Protein AF-A0A0G1PEH0-F1 (afdb_monomer)

Radius of gyration: 19.06 Å; Cα contacts (8 Å, |Δi|>4): 42; chains: 1; bounding box: 47×23×48 Å

pLDDT: mean 92.52, std 7.34, range [60.38, 98.38]

Structure (mmCIF, N/CA/C/O backbone):
data_AF-A0A0G1PEH0-F1
#
_entry.id   AF-A0A0G1PEH0-F1
#
loop_
_atom_site.group_PDB
_atom_site.id
_atom_site.type_symbol
_atom_site.label_atom_id
_atom_site.label_alt_id
_atom_site.label_comp_id
_atom_site.label_asym_id
_atom_site.label_entity_id
_atom_site.label_seq_id
_atom_site.pdbx_PDB_ins_code
_atom_site.Cartn_x
_atom_site.Cartn_y
_atom_site.Cartn_z
_atom_site.occupancy
_atom_site.B_iso_or_equiv
_atom_site.auth_seq_id
_atom_site.auth_comp_id
_atom_site.auth_asym_id
_atom_site.auth_atom_id
_atom_site.pdbx_PDB_model_num
ATOM 1 N N . MET A 1 1 ? 24.990 12.296 -14.492 1.00 60.38 1 MET A N 1
ATOM 2 C CA . MET A 1 1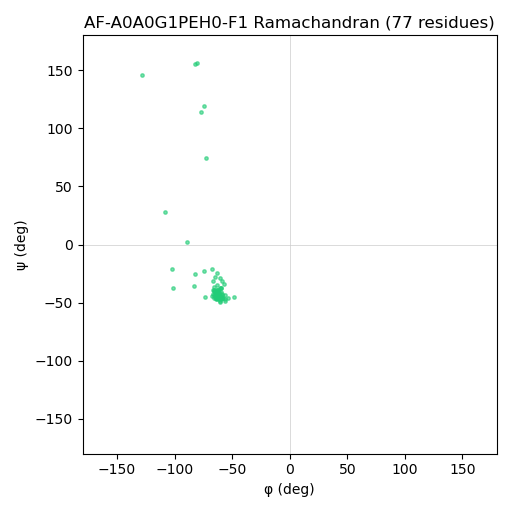 ? 24.775 13.162 -15.670 1.00 60.38 1 MET A CA 1
ATOM 3 C C . MET A 1 1 ? 23.748 12.469 -16.550 1.00 60.38 1 MET A C 1
ATOM 5 O O . MET A 1 1 ? 24.018 11.353 -16.971 1.00 60.38 1 MET A O 1
ATOM 9 N N . ILE A 1 2 ? 22.553 13.038 -16.727 1.00 72.69 2 ILE A N 1
ATOM 10 C CA . ILE A 1 2 ? 21.560 12.482 -17.663 1.00 72.69 2 ILE A CA 1
ATOM 11 C C . ILE A 1 2 ? 22.058 12.832 -19.067 1.00 72.69 2 ILE A C 1
ATOM 13 O O . ILE A 1 2 ? 22.262 14.008 -19.357 1.00 72.69 2 ILE A O 1
ATOM 17 N N . THR A 1 3 ? 22.337 11.830 -19.898 1.00 81.19 3 THR A N 1
ATOM 18 C CA . THR A 1 3 ? 22.785 12.049 -21.278 1.00 81.19 3 THR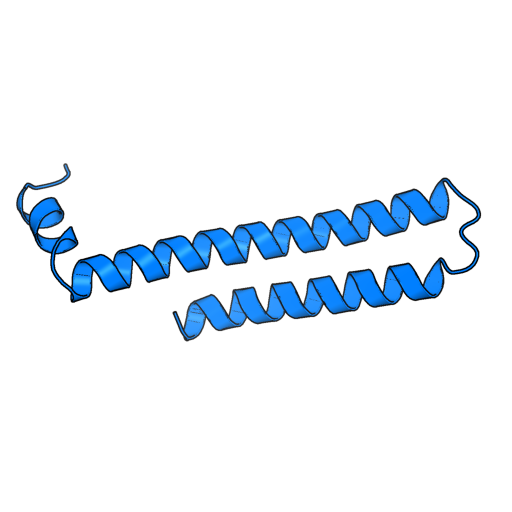 A CA 1
ATOM 19 C C . THR A 1 3 ? 21.589 12.304 -22.194 1.00 81.19 3 THR A C 1
ATOM 21 O O . THR A 1 3 ? 20.466 11.889 -21.902 1.00 81.19 3 THR A O 1
ATOM 24 N N . PHE A 1 4 ? 21.821 12.995 -23.310 1.00 76.19 4 PHE A N 1
ATOM 25 C CA . PHE A 1 4 ? 20.800 13.255 -24.331 1.00 76.19 4 PHE A CA 1
ATOM 26 C C . PHE A 1 4 ? 20.179 11.949 -24.867 1.00 76.19 4 PHE A C 1
ATOM 28 O O . PHE A 1 4 ? 18.969 11.867 -25.070 1.00 76.19 4 PHE A O 1
ATOM 35 N N . ASP A 1 5 ? 20.982 10.888 -24.954 1.00 78.56 5 ASP A N 1
ATOM 36 C CA . ASP A 1 5 ? 20.541 9.548 -25.356 1.00 78.56 5 ASP A CA 1
ATOM 37 C C . ASP A 1 5 ? 19.526 8.934 -24.379 1.00 78.56 5 ASP A C 1
ATOM 39 O O . ASP A 1 5 ? 18.586 8.257 -24.796 1.00 78.56 5 ASP A O 1
ATOM 43 N N . SER A 1 6 ? 19.655 9.203 -23.074 1.00 74.00 6 SER A N 1
ATOM 44 C CA . SER A 1 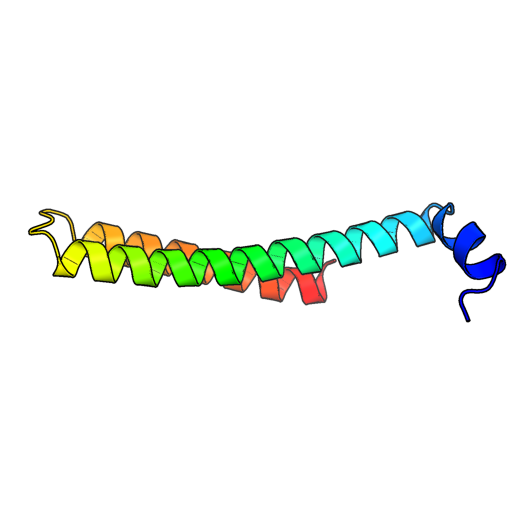6 ? 18.686 8.754 -22.062 1.00 74.00 6 SER A CA 1
ATOM 45 C C . SER A 1 6 ? 17.322 9.424 -22.225 1.00 74.00 6 SER A C 1
ATOM 47 O O . SER A 1 6 ? 16.299 8.812 -21.927 1.00 74.00 6 SER A O 1
ATOM 49 N N . ILE A 1 7 ? 17.295 10.665 -22.721 1.00 75.50 7 ILE A N 1
ATOM 50 C CA . ILE A 1 7 ? 16.053 11.395 -23.000 1.00 75.50 7 ILE A CA 1
ATOM 51 C C . ILE A 1 7 ? 15.381 10.818 -24.248 1.00 75.50 7 ILE A C 1
ATOM 53 O O . ILE A 1 7 ? 14.187 10.535 -24.211 1.00 75.50 7 ILE A O 1
ATOM 57 N N . ILE A 1 8 ? 16.135 10.568 -25.323 1.00 80.56 8 ILE A N 1
ATOM 58 C CA . ILE A 1 8 ? 15.599 9.959 -26.553 1.00 80.56 8 ILE A CA 1
ATOM 59 C C . ILE A 1 8 ? 15.040 8.560 -26.278 1.00 80.56 8 ILE A C 1
ATOM 61 O O 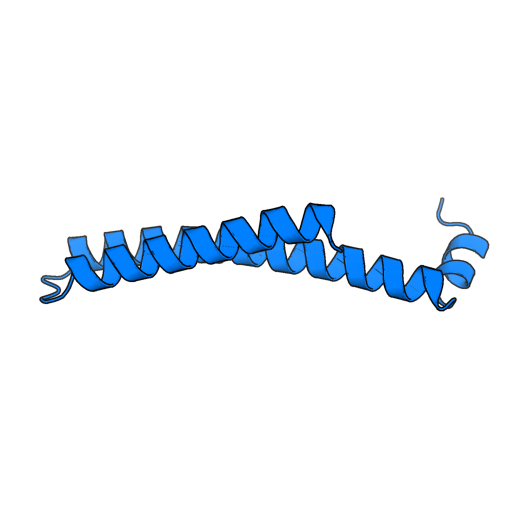. ILE A 1 8 ? 13.948 8.230 -26.740 1.00 80.56 8 ILE A O 1
ATOM 65 N N . ASN A 1 9 ? 15.742 7.756 -25.475 1.00 80.62 9 ASN A N 1
ATOM 66 C CA . ASN A 1 9 ? 15.287 6.416 -25.112 1.00 80.62 9 ASN A CA 1
ATOM 67 C C . ASN A 1 9 ? 13.928 6.419 -24.399 1.00 80.62 9 ASN A C 1
ATOM 69 O O . ASN A 1 9 ? 13.152 5.486 -24.600 1.00 80.62 9 ASN A O 1
ATOM 73 N N . LEU A 1 10 ? 13.593 7.468 -23.639 1.00 81.12 10 LEU A N 1
ATOM 74 C CA . LEU A 1 10 ? 12.299 7.603 -22.962 1.00 81.12 10 LEU A CA 1
ATOM 75 C C . LEU A 1 10 ? 11.116 7.733 -23.941 1.00 81.12 10 LEU A C 1
ATOM 77 O O . LEU A 1 10 ? 10.007 7.322 -23.612 1.00 81.12 10 LEU A O 1
ATOM 81 N N . PHE A 1 11 ? 11.350 8.273 -25.142 1.00 89.12 11 PHE A N 1
ATOM 82 C CA . PHE A 1 11 ? 10.336 8.445 -26.192 1.00 89.12 11 PHE A CA 1
ATOM 83 C C . PHE A 1 11 ? 10.209 7.235 -27.128 1.00 89.12 11 PHE A C 1
ATOM 85 O O . PHE A 1 11 ? 9.414 7.253 -28.067 1.00 89.12 11 PHE A O 1
ATOM 92 N N . THR A 1 12 ? 10.965 6.166 -26.880 1.00 93.00 12 THR A N 1
ATOM 93 C CA . THR A 1 12 ? 10.735 4.874 -27.533 1.00 93.00 12 THR A CA 1
ATOM 94 C C . THR A 1 12 ? 9.595 4.132 -26.840 1.00 93.00 12 THR A C 1
ATOM 96 O O . THR A 1 12 ? 9.348 4.336 -25.652 1.00 93.00 12 THR A O 1
ATOM 99 N N . VAL A 1 13 ? 8.928 3.217 -27.552 1.00 91.38 13 VAL A N 1
ATOM 100 C CA . VAL A 1 13 ? 7.860 2.384 -26.966 1.00 91.38 13 VAL A CA 1
ATOM 101 C C . VAL A 1 13 ? 8.362 1.660 -25.713 1.00 91.38 13 VAL A C 1
ATOM 103 O O . VAL A 1 13 ? 7.708 1.716 -24.680 1.00 91.38 13 VAL A O 1
ATOM 106 N N . VAL A 1 14 ? 9.554 1.058 -25.783 1.00 91.19 14 VAL A N 1
ATOM 107 C CA . VAL A 1 14 ? 10.158 0.298 -24.677 1.00 91.19 14 VAL A CA 1
ATOM 108 C C . VAL A 1 14 ? 10.501 1.197 -23.485 1.00 91.19 14 VAL A C 1
ATOM 110 O O . VAL A 1 14 ? 10.223 0.847 -22.337 1.00 91.19 14 VAL A O 1
ATOM 113 N N . GLY A 1 15 ? 11.097 2.367 -23.730 1.00 89.75 15 GLY A N 1
ATOM 114 C CA . GLY A 1 15 ? 11.433 3.308 -22.660 1.00 89.75 15 GLY A CA 1
ATOM 115 C C . GLY A 1 15 ? 10.193 3.859 -21.962 1.00 89.75 15 GLY A C 1
ATOM 116 O O . GLY A 1 15 ? 10.149 3.900 -20.731 1.00 89.75 15 GLY A O 1
ATOM 117 N N . PHE A 1 16 ? 9.159 4.201 -22.730 1.00 92.44 16 PHE A N 1
ATOM 118 C CA . PHE A 1 16 ? 7.898 4.696 -22.190 1.00 92.44 16 PHE A CA 1
ATOM 119 C C . PHE A 1 16 ? 7.152 3.624 -21.383 1.00 92.44 16 PHE A C 1
ATOM 121 O O . PHE A 1 16 ? 6.679 3.910 -20.283 1.00 92.44 16 PHE A O 1
ATOM 128 N N . THR A 1 17 ? 7.102 2.372 -21.857 1.00 93.00 17 THR A N 1
ATOM 129 C CA . THR A 1 17 ? 6.483 1.269 -21.100 1.00 93.00 17 THR A CA 1
ATOM 130 C C . THR A 1 17 ? 7.215 0.990 -19.792 1.00 93.00 17 THR A C 1
ATOM 132 O O . THR A 1 17 ? 6.569 0.817 -18.760 1.00 93.00 17 THR A O 1
ATOM 135 N N . ASN A 1 18 ? 8.551 1.023 -19.795 1.00 92.12 18 ASN A N 1
ATOM 136 C CA . ASN A 1 18 ? 9.348 0.829 -18.581 1.00 92.12 18 ASN A CA 1
ATOM 137 C C . ASN A 1 18 ? 9.147 1.972 -17.577 1.00 92.12 18 ASN A C 1
ATOM 139 O O . ASN A 1 18 ? 9.047 1.733 -16.373 1.00 92.12 18 ASN A O 1
ATOM 143 N N . PHE A 1 19 ? 9.050 3.212 -18.065 1.00 92.31 19 PHE A N 1
ATOM 144 C CA . PHE A 1 19 ? 8.742 4.372 -17.234 1.00 92.31 19 PHE A CA 1
ATOM 145 C C . PHE A 1 19 ? 7.361 4.252 -16.575 1.00 92.31 19 PHE A C 1
ATOM 147 O O . PHE A 1 19 ? 7.242 4.444 -15.364 1.00 92.31 19 PHE A 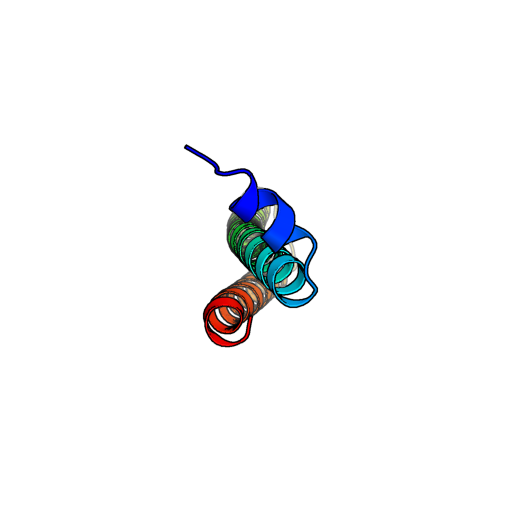O 1
ATOM 154 N N . LEU A 1 20 ? 6.330 3.882 -17.341 1.00 94.31 20 LEU A N 1
ATOM 155 C CA . LEU A 1 20 ? 4.992 3.650 -16.796 1.00 94.31 20 LEU A CA 1
ATOM 156 C C . LEU A 1 20 ? 4.975 2.500 -15.782 1.00 94.31 20 LEU A C 1
ATOM 158 O O . LEU A 1 20 ? 4.344 2.635 -14.736 1.00 94.31 20 LEU A O 1
ATOM 162 N N . GLY A 1 21 ? 5.698 1.408 -16.044 1.00 94.81 21 GLY A N 1
ATOM 163 C CA . GLY A 1 21 ? 5.843 0.296 -15.100 1.00 94.81 21 GLY A CA 1
ATOM 164 C C . GLY A 1 21 ? 6.447 0.747 -13.768 1.00 94.81 21 GLY A C 1
ATOM 165 O O . GLY A 1 21 ? 5.904 0.450 -12.703 1.00 94.81 21 GLY A O 1
ATOM 166 N N . LEU A 1 22 ? 7.517 1.548 -13.811 1.00 94.06 22 LEU A N 1
ATOM 167 C CA . LEU A 1 22 ? 8.121 2.133 -12.612 1.00 94.06 22 LEU A CA 1
ATOM 168 C C . LEU A 1 22 ? 7.144 3.050 -11.862 1.00 94.06 22 LEU A C 1
ATOM 170 O O . LEU A 1 22 ? 7.014 2.941 -10.642 1.00 94.06 22 LEU A O 1
ATOM 174 N N . LEU A 1 23 ? 6.442 3.931 -12.578 1.00 95.94 23 LEU A N 1
ATOM 175 C CA . LEU A 1 23 ? 5.460 4.840 -11.987 1.00 95.94 23 LEU A CA 1
ATOM 176 C C . LEU A 1 23 ? 4.331 4.068 -11.290 1.00 95.94 23 LEU A C 1
ATOM 178 O O . LEU A 1 23 ? 3.970 4.388 -10.158 1.00 95.94 23 LEU A O 1
ATOM 182 N N . LEU A 1 24 ? 3.809 3.021 -11.932 1.00 96.94 24 LEU A N 1
ATOM 183 C CA . LEU A 1 24 ? 2.767 2.167 -11.367 1.00 96.94 24 LEU A CA 1
ATOM 184 C C . LEU A 1 24 ? 3.243 1.438 -10.109 1.00 96.94 24 LEU A C 1
ATOM 186 O O . LEU A 1 24 ? 2.520 1.440 -9.117 1.00 96.94 24 LEU A O 1
ATOM 190 N N . LYS A 1 25 ? 4.463 0.884 -10.094 1.00 95.50 25 LYS A N 1
ATOM 191 C CA . LYS A 1 25 ? 5.039 0.258 -8.887 1.00 95.50 25 LYS A CA 1
ATOM 192 C C . LYS A 1 25 ? 5.076 1.226 -7.708 1.00 95.50 25 LYS A C 1
ATOM 194 O O . LYS A 1 25 ? 4.691 0.859 -6.599 1.00 95.50 25 LYS A O 1
ATOM 199 N N . ILE A 1 26 ? 5.487 2.473 -7.948 1.00 96.44 26 ILE A N 1
ATOM 200 C CA . ILE A 1 26 ? 5.513 3.519 -6.916 1.00 96.44 26 ILE A CA 1
ATOM 201 C C . ILE A 1 26 ? 4.096 3.808 -6.406 1.00 96.44 26 ILE A C 1
ATOM 203 O O . ILE A 1 26 ? 3.876 3.841 -5.196 1.00 96.44 26 ILE A O 1
ATOM 207 N N . LEU A 1 27 ? 3.122 3.979 -7.304 1.00 97.81 27 LEU A N 1
ATOM 208 C CA . LEU A 1 27 ? 1.732 4.251 -6.925 1.00 97.81 27 LEU A CA 1
ATOM 209 C C . LEU A 1 27 ? 1.108 3.099 -6.129 1.00 97.81 27 LEU A C 1
ATOM 211 O O . LEU A 1 27 ? 0.458 3.342 -5.114 1.00 97.81 27 LEU A O 1
ATOM 215 N N . ILE A 1 28 ? 1.333 1.852 -6.545 1.00 97.62 28 ILE A N 1
ATOM 216 C CA . ILE A 1 28 ? 0.826 0.663 -5.849 1.00 97.62 28 ILE A CA 1
ATOM 217 C C . ILE A 1 28 ? 1.471 0.541 -4.463 1.00 97.62 28 ILE A C 1
ATOM 219 O O . ILE A 1 28 ? 0.780 0.256 -3.484 1.00 97.62 28 ILE A O 1
ATOM 223 N N . PHE A 1 29 ? 2.772 0.814 -4.345 1.00 96.56 29 PHE A N 1
ATOM 224 C CA . PHE A 1 29 ? 3.451 0.835 -3.051 1.00 96.56 29 PHE A CA 1
ATOM 225 C C . PHE A 1 29 ? 2.853 1.889 -2.108 1.00 96.56 29 PHE A C 1
ATOM 227 O O . PHE A 1 29 ? 2.501 1.574 -0.969 1.00 96.56 29 PHE A O 1
ATOM 234 N N . LEU A 1 30 ? 2.667 3.125 -2.585 1.00 98.00 30 LEU A N 1
ATOM 235 C CA . LEU A 1 30 ? 2.019 4.190 -1.810 1.00 98.00 30 LEU A CA 1
ATOM 236 C C . LEU A 1 30 ? 0.588 3.811 -1.409 1.00 98.00 30 LEU A C 1
ATOM 238 O O . LEU A 1 30 ? 0.163 4.096 -0.288 1.00 98.00 30 LEU A O 1
ATOM 242 N N . TYR A 1 31 ? -0.140 3.125 -2.288 1.00 97.94 31 TYR A N 1
ATOM 243 C CA . TYR A 1 31 ? -1.481 2.633 -2.001 1.00 97.94 31 TYR A CA 1
ATOM 244 C C . TYR A 1 31 ? -1.498 1.572 -0.892 1.00 97.94 31 TYR A C 1
ATOM 246 O O . TYR A 1 31 ? -2.351 1.624 -0.009 1.00 97.94 31 TYR A O 1
ATOM 254 N N . ALA A 1 32 ? -0.536 0.646 -0.870 1.00 97.94 32 ALA A N 1
ATOM 255 C CA . ALA A 1 32 ? -0.416 -0.331 0.213 1.00 97.94 32 ALA A CA 1
ATOM 256 C C . ALA A 1 32 ? -0.132 0.344 1.569 1.00 97.94 32 ALA A C 1
ATOM 258 O O . ALA A 1 32 ? -0.721 -0.030 2.587 1.00 97.94 32 ALA A O 1
ATOM 259 N N . VAL A 1 33 ? 0.706 1.389 1.582 1.00 98.06 33 VAL A N 1
ATOM 260 C CA . VAL A 1 33 ? 0.936 2.222 2.776 1.00 98.06 33 VAL A CA 1
ATOM 261 C C . VAL A 1 33 ? -0.354 2.925 3.208 1.00 98.06 33 VAL A C 1
ATOM 263 O O . VAL A 1 33 ? -0.696 2.918 4.392 1.00 98.06 33 VAL A O 1
ATOM 266 N N . PHE A 1 34 ? -1.106 3.492 2.265 1.00 98.31 34 PHE A N 1
ATOM 267 C CA . PHE A 1 34 ? -2.409 4.093 2.543 1.00 98.31 34 PHE A CA 1
ATOM 268 C C . PHE A 1 34 ? -3.392 3.078 3.148 1.00 98.31 34 PHE A C 1
ATOM 270 O O . PHE A 1 34 ? -4.012 3.366 4.172 1.00 98.31 34 PHE A O 1
ATOM 277 N N . ALA A 1 35 ? -3.484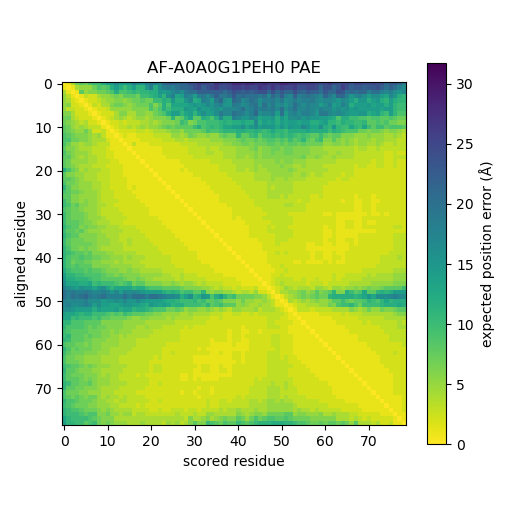 1.869 2.592 1.00 98.38 35 ALA A N 1
ATOM 278 C CA . ALA A 1 35 ? -4.359 0.817 3.103 1.00 98.38 35 ALA A CA 1
ATOM 279 C C . ALA A 1 35 ? -4.006 0.418 4.551 1.00 98.38 35 ALA A C 1
ATOM 281 O O . ALA A 1 35 ? -4.899 0.228 5.378 1.00 98.38 35 ALA A O 1
ATOM 282 N N . PHE A 1 36 ? -2.717 0.382 4.903 1.00 98.00 36 PHE A N 1
ATOM 283 C CA . PHE A 1 36 ? -2.278 0.194 6.291 1.00 98.00 36 PHE A CA 1
ATOM 284 C C . PHE A 1 36 ? -2.744 1.332 7.214 1.00 98.00 36 PHE A C 1
ATOM 286 O O . PHE A 1 36 ? -3.204 1.094 8.335 1.00 98.00 36 PHE A O 1
ATOM 293 N N 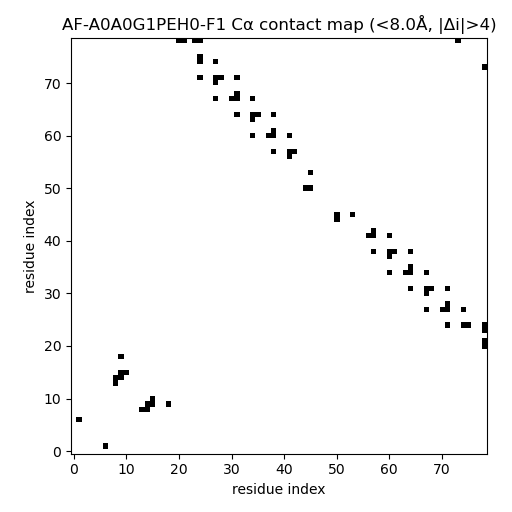. ILE A 1 37 ? -2.661 2.583 6.750 1.00 98.25 37 ILE A N 1
ATOM 294 C CA . ILE A 1 37 ? -3.144 3.744 7.510 1.00 98.25 37 ILE A CA 1
ATOM 295 C C . ILE A 1 37 ? -4.651 3.624 7.764 1.00 98.25 37 ILE A C 1
ATOM 297 O O . ILE A 1 37 ? -5.087 3.890 8.884 1.00 98.25 37 ILE A O 1
ATOM 301 N N . VAL A 1 38 ? -5.438 3.168 6.785 1.00 98.00 38 VAL A N 1
ATOM 302 C CA . VAL A 1 38 ? -6.885 2.946 6.948 1.00 98.00 38 VAL A CA 1
ATOM 303 C C . VAL A 1 38 ? -7.176 1.946 8.069 1.00 98.00 38 VAL A C 1
ATOM 305 O O . VAL A 1 38 ? -8.039 2.221 8.901 1.00 98.00 38 VAL A O 1
ATOM 308 N N . VAL A 1 39 ? -6.422 0.845 8.179 1.00 98.12 39 VAL A N 1
ATOM 309 C CA . VAL A 1 39 ? -6.561 -0.105 9.304 1.00 98.12 39 VAL A CA 1
ATOM 310 C C . VAL A 1 39 ? -6.378 0.604 10.645 1.00 98.12 39 VAL A C 1
ATOM 312 O O . VAL A 1 39 ? -7.207 0.453 11.546 1.00 98.12 39 VAL A O 1
ATOM 315 N N . ARG A 1 40 ? -5.333 1.434 10.781 1.00 97.44 40 ARG A N 1
ATOM 316 C CA . ARG A 1 40 ? -5.131 2.243 11.994 1.00 97.44 40 ARG A CA 1
ATOM 317 C C . ARG A 1 40 ? -6.312 3.168 12.267 1.00 97.44 40 ARG A C 1
ATOM 319 O O . ARG A 1 40 ? -6.730 3.262 13.417 1.00 97.44 40 ARG A O 1
ATOM 326 N N . GLN A 1 41 ? -6.849 3.832 11.247 1.00 97.00 41 GLN A N 1
ATOM 327 C CA . GLN A 1 41 ? -7.976 4.753 11.417 1.00 97.00 41 GLN A CA 1
ATOM 328 C C . GLN A 1 41 ? -9.252 4.029 11.851 1.00 97.00 41 GLN A C 1
ATOM 330 O O . GLN A 1 41 ? -9.935 4.500 12.754 1.00 97.00 41 GLN A O 1
ATOM 335 N N . VAL A 1 42 ? -9.535 2.848 11.298 1.00 96.62 42 VAL A N 1
ATOM 336 C CA . VAL A 1 42 ? -10.682 2.027 11.714 1.00 96.62 42 VAL A CA 1
ATOM 337 C C . VAL A 1 42 ? -10.544 1.583 13.172 1.00 96.62 42 VAL A C 1
ATOM 339 O O . VAL A 1 42 ? -11.503 1.663 13.938 1.00 96.62 42 VAL A O 1
ATOM 342 N N . LEU A 1 43 ? -9.345 1.173 13.593 1.00 95.31 43 LEU A N 1
ATOM 343 C CA . LEU A 1 43 ? -9.089 0.801 14.987 1.00 95.31 43 LEU A CA 1
ATOM 344 C C . LEU A 1 43 ? -9.220 1.991 15.945 1.00 95.31 43 LEU A C 1
ATOM 346 O O . LEU A 1 43 ? -9.743 1.825 17.045 1.00 95.31 43 LEU A O 1
ATOM 350 N N . LEU A 1 44 ? -8.760 3.179 15.545 1.00 95.69 44 LEU A N 1
ATOM 351 C CA . LEU A 1 44 ? -8.930 4.403 16.331 1.00 95.69 44 LEU A CA 1
ATOM 352 C C . LEU A 1 44 ? -10.406 4.793 16.432 1.00 95.69 44 LEU A C 1
ATOM 354 O O . LEU A 1 44 ? -10.888 5.030 17.534 1.00 95.69 44 LEU A O 1
ATOM 358 N N . MET A 1 45 ? -11.138 4.769 15.318 1.00 95.19 45 MET A N 1
ATOM 359 C CA . MET A 1 45 ? -12.572 5.057 15.279 1.00 95.19 45 MET A CA 1
ATOM 360 C C . MET A 1 45 ? -13.351 4.136 16.225 1.00 95.19 45 MET A C 1
ATOM 362 O O . MET A 1 45 ? -14.106 4.621 17.060 1.00 95.19 45 MET A O 1
ATOM 366 N N . ASN A 1 46 ? -13.102 2.827 16.168 1.00 94.19 46 ASN A N 1
ATOM 367 C CA . ASN A 1 46 ? -13.774 1.847 17.025 1.00 94.19 46 ASN A CA 1
ATOM 368 C C . ASN A 1 46 ? -13.399 1.959 18.514 1.00 94.19 46 ASN A C 1
ATOM 370 O O . ASN A 1 46 ? -14.125 1.451 19.363 1.00 94.19 46 ASN A O 1
ATOM 374 N N . ARG A 1 47 ? -12.253 2.570 18.845 1.00 91.38 47 ARG A N 1
ATOM 375 C CA . ARG A 1 47 ? -11.869 2.873 20.235 1.00 91.38 47 ARG A CA 1
ATOM 376 C C . ARG A 1 47 ? -12.502 4.169 20.734 1.00 91.38 47 ARG A C 1
ATOM 378 O O . ARG A 1 47 ? -12.820 4.265 21.913 1.00 91.38 47 ARG A O 1
ATOM 385 N N . SER A 1 48 ? -12.644 5.162 19.860 1.00 92.69 48 SER A N 1
ATOM 386 C CA . SER A 1 48 ? -13.195 6.478 20.194 1.00 92.69 48 SER A CA 1
ATOM 387 C C . SER A 1 48 ? -14.722 6.508 20.207 1.00 92.69 48 SER A C 1
ATOM 389 O O . SER A 1 48 ? -15.302 7.336 20.905 1.00 92.69 48 SER A O 1
ATOM 391 N N . PHE A 1 49 ? -15.375 5.618 19.463 1.00 88.19 49 PHE A N 1
ATOM 392 C CA . PHE A 1 49 ? -16.826 5.574 19.326 1.00 88.19 49 PHE A CA 1
ATOM 393 C C . PHE A 1 49 ? -17.359 4.170 19.613 1.00 88.19 49 PHE A C 1
ATOM 395 O O . PHE A 1 49 ? -16.739 3.169 19.260 1.00 88.19 49 PHE A O 1
ATOM 402 N N . THR A 1 50 ? -18.548 4.080 20.209 1.00 84.19 50 THR A N 1
ATOM 403 C CA . THR A 1 50 ? -19.302 2.827 20.353 1.00 84.19 50 THR A CA 1
ATOM 404 C C . THR A 1 50 ? -19.885 2.417 19.002 1.00 84.19 50 THR A C 1
ATOM 406 O O . THR A 1 50 ? -21.072 2.576 18.734 1.00 84.19 50 THR A O 1
ATOM 409 N N . THR A 1 51 ? -19.031 1.923 18.107 1.00 86.12 51 THR A N 1
ATOM 410 C CA . THR A 1 51 ? -19.424 1.501 16.761 1.00 86.12 51 THR A CA 1
ATOM 411 C C . THR A 1 51 ? -20.111 0.129 16.818 1.00 86.12 51 THR A C 1
ATOM 413 O O . THR A 1 51 ? -19.441 -0.867 17.098 1.00 86.12 51 THR A O 1
ATOM 416 N N . PRO A 1 52 ? -21.419 0.015 16.505 1.00 87.88 52 PRO A N 1
ATOM 417 C CA . PRO A 1 52 ? -22.161 -1.246 16.644 1.00 87.88 52 PRO A CA 1
ATOM 418 C C . PRO A 1 52 ? -21.605 -2.389 15.782 1.00 87.88 52 PRO A C 1
ATOM 420 O O . PRO A 1 52 ? -21.701 -3.555 16.147 1.00 87.88 52 PRO A O 1
ATOM 423 N N . ALA A 1 53 ? -20.983 -2.050 14.648 1.00 92.50 53 ALA A N 1
ATOM 424 C CA . ALA A 1 53 ? -20.392 -2.991 13.698 1.00 92.50 53 ALA A CA 1
ATOM 425 C C . ALA A 1 53 ? -18.849 -2.982 13.712 1.00 92.50 53 ALA A C 1
ATOM 427 O O . ALA A 1 53 ? -18.220 -3.281 12.695 1.00 92.50 53 ALA A O 1
ATOM 428 N N . ALA A 1 54 ? -18.222 -2.639 14.846 1.00 92.19 54 ALA A N 1
ATOM 429 C CA . ALA A 1 54 ? -16.766 -2.497 14.972 1.00 92.19 54 ALA A CA 1
ATOM 430 C C . ALA A 1 54 ? -15.984 -3.687 14.385 1.00 92.19 54 ALA A C 1
ATOM 432 O O . ALA A 1 54 ? -15.033 -3.492 13.627 1.00 92.19 54 ALA A O 1
ATOM 433 N N . LEU A 1 55 ? -16.421 -4.916 14.681 1.00 93.44 55 LEU A N 1
ATOM 434 C CA . LEU A 1 55 ? -15.787 -6.141 14.191 1.00 93.44 55 LEU A CA 1
ATOM 435 C C . LEU A 1 55 ? -15.783 -6.226 12.657 1.00 93.44 55 LEU A C 1
ATOM 437 O O . LEU A 1 55 ? -14.755 -6.545 12.063 1.00 93.44 55 LEU A O 1
ATOM 441 N N . VAL A 1 56 ? -16.909 -5.903 12.015 1.00 95.44 56 VAL A N 1
ATOM 442 C CA . VAL A 1 56 ? -17.051 -5.964 10.552 1.00 95.44 56 VAL A CA 1
ATOM 443 C C . VAL A 1 56 ? -16.103 -4.973 9.887 1.00 95.44 56 VAL A C 1
ATOM 445 O O . VAL A 1 56 ? -15.380 -5.341 8.963 1.00 95.44 56 VAL A O 1
ATOM 448 N N . PHE A 1 57 ? -16.038 -3.737 10.390 1.00 94.62 57 PHE A N 1
ATOM 449 C CA . PHE A 1 57 ? -15.132 -2.726 9.844 1.00 94.62 57 PHE A CA 1
ATOM 450 C C . PHE A 1 57 ? -13.661 -3.118 9.991 1.00 94.62 57 PHE A C 1
ATOM 452 O O . PHE A 1 57 ? -12.884 -2.908 9.063 1.00 94.62 57 PHE A O 1
ATOM 459 N N . VAL A 1 58 ? -13.275 -3.730 11.115 1.00 96.12 58 VAL A N 1
ATOM 460 C CA . VAL A 1 58 ? -11.900 -4.213 11.324 1.00 96.12 58 VAL A CA 1
ATOM 461 C C . VAL A 1 58 ? -11.550 -5.316 10.332 1.00 96.12 58 VAL A C 1
ATOM 463 O O . VAL A 1 58 ? -10.490 -5.252 9.711 1.00 96.12 58 VAL A O 1
ATOM 466 N N . ILE A 1 59 ? -12.434 -6.300 10.148 1.00 97.50 59 ILE A N 1
ATOM 467 C CA . ILE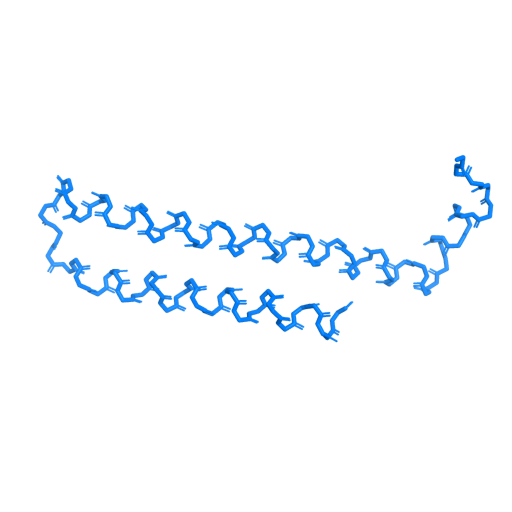 A 1 59 ? -12.208 -7.395 9.196 1.00 97.50 59 ILE A CA 1
ATOM 468 C C . ILE A 1 59 ? -12.065 -6.843 7.777 1.00 97.50 59 ILE A C 1
ATOM 470 O O . ILE A 1 59 ? -11.091 -7.165 7.100 1.00 97.50 59 ILE A O 1
ATOM 474 N N . LEU A 1 60 ? -12.985 -5.976 7.339 1.00 97.81 60 LEU A N 1
ATOM 475 C CA . LEU A 1 60 ? -12.923 -5.367 6.009 1.00 97.81 60 LEU A CA 1
ATOM 476 C C . LEU A 1 60 ? -11.640 -4.555 5.810 1.00 97.81 60 LEU A C 1
ATOM 478 O O . LEU A 1 60 ? -11.022 -4.655 4.752 1.00 97.81 60 LEU A O 1
ATOM 482 N N . ALA A 1 61 ? -11.202 -3.806 6.824 1.00 97.19 61 ALA A N 1
ATOM 483 C CA . ALA A 1 61 ? -9.961 -3.044 6.758 1.00 97.19 61 ALA A CA 1
ATOM 484 C C . ALA A 1 61 ? -8.735 -3.956 6.598 1.00 97.19 61 ALA A C 1
ATOM 486 O O . ALA A 1 61 ? -7.877 -3.682 5.760 1.00 97.19 61 ALA A O 1
ATOM 487 N N . TYR A 1 62 ? -8.660 -5.061 7.348 1.00 98.25 62 TYR A N 1
ATOM 488 C CA . TYR A 1 62 ? -7.564 -6.022 7.207 1.00 98.25 62 TYR A CA 1
ATOM 489 C C . TYR A 1 62 ? -7.599 -6.757 5.866 1.00 98.25 62 TYR A C 1
ATOM 491 O O . TYR A 1 62 ? -6.559 -6.865 5.224 1.00 98.25 62 TYR A O 1
ATOM 499 N N . VAL A 1 63 ? -8.767 -7.218 5.406 1.00 98.38 63 VAL A N 1
ATOM 500 C CA . VAL A 1 63 ? -8.914 -7.860 4.085 1.00 98.38 63 VAL A CA 1
ATOM 501 C C . VAL A 1 63 ? -8.465 -6.908 2.978 1.00 98.38 63 VAL A C 1
ATOM 503 O O . VAL A 1 63 ? -7.683 -7.297 2.113 1.00 98.38 63 VAL A O 1
ATOM 506 N N . HIS A 1 64 ? -8.899 -5.648 3.038 1.00 98.19 64 HIS A N 1
ATOM 507 C CA . HIS A 1 64 ? -8.476 -4.610 2.106 1.00 98.19 64 HIS A CA 1
ATOM 508 C C . HIS A 1 64 ? -6.957 -4.386 2.133 1.00 98.19 64 HIS A C 1
ATOM 510 O O . HIS A 1 64 ? -6.321 -4.360 1.081 1.00 98.19 64 HIS A O 1
ATOM 516 N N . PHE A 1 65 ? -6.362 -4.278 3.325 1.00 98.25 65 PHE A N 1
ATOM 517 C CA . PHE A 1 65 ? -4.918 -4.122 3.481 1.00 98.25 65 PHE A CA 1
ATOM 518 C C . PHE A 1 65 ? -4.135 -5.313 2.919 1.00 98.25 65 PHE A C 1
ATOM 520 O O . PHE A 1 65 ? -3.186 -5.108 2.166 1.00 98.25 65 PHE A O 1
ATOM 527 N N . PHE A 1 66 ? -4.540 -6.550 3.217 1.00 98.31 66 PHE A N 1
ATOM 528 C CA . PHE A 1 66 ? -3.871 -7.738 2.685 1.00 98.31 66 PHE A CA 1
ATOM 529 C C . PHE A 1 66 ? -4.018 -7.861 1.166 1.00 98.31 66 PHE A C 1
ATOM 531 O O . PHE A 1 66 ? -3.057 -8.243 0.501 1.00 98.31 66 PHE A O 1
ATOM 538 N N . ALA A 1 67 ? -5.166 -7.481 0.599 1.00 98.12 67 ALA A N 1
ATOM 539 C CA . ALA A 1 67 ? -5.342 -7.415 -0.849 1.00 98.12 67 ALA A CA 1
ATOM 540 C C . ALA A 1 67 ? -4.409 -6.367 -1.485 1.00 98.12 67 ALA A C 1
ATOM 542 O O . ALA A 1 67 ? -3.716 -6.673 -2.454 1.00 98.12 67 ALA A O 1
ATOM 543 N N . ALA A 1 68 ? -4.327 -5.161 -0.913 1.00 98.00 68 ALA A N 1
ATOM 544 C CA . ALA A 1 68 ? -3.425 -4.107 -1.380 1.00 98.00 68 ALA A CA 1
ATOM 545 C C . ALA A 1 68 ? -1.945 -4.515 -1.268 1.00 98.00 68 ALA A C 1
ATOM 547 O O . ALA A 1 68 ? -1.165 -4.285 -2.192 1.00 98.00 68 ALA A O 1
ATOM 548 N N . LEU A 1 69 ? -1.563 -5.171 -0.169 1.00 97.69 69 LEU A N 1
ATOM 549 C CA . LEU A 1 69 ? -0.217 -5.705 0.034 1.00 97.69 69 LEU A CA 1
ATOM 550 C C . LEU A 1 69 ? 0.114 -6.810 -0.978 1.00 97.69 69 LEU A C 1
ATOM 552 O O . LEU A 1 69 ? 1.200 -6.809 -1.554 1.00 97.69 69 LEU A O 1
ATOM 556 N N . GLY A 1 70 ? -0.826 -7.721 -1.238 1.00 97.19 70 GLY A N 1
ATOM 557 C CA . GLY A 1 70 ? -0.680 -8.755 -2.261 1.00 97.19 70 GLY A CA 1
ATOM 558 C C . GLY A 1 70 ? -0.483 -8.161 -3.656 1.00 97.19 70 GLY A C 1
ATOM 559 O O . GLY A 1 70 ? 0.432 -8.568 -4.367 1.00 97.19 70 GLY A O 1
ATOM 560 N N . LEU A 1 71 ? -1.270 -7.144 -4.023 1.00 96.06 71 LEU A N 1
ATOM 561 C CA . LEU A 1 71 ? -1.104 -6.417 -5.286 1.00 96.06 71 LEU A CA 1
ATOM 562 C C . LEU A 1 71 ? 0.253 -5.709 -5.376 1.00 96.06 71 LEU A C 1
ATOM 564 O O . LEU A 1 71 ? 0.883 -5.744 -6.430 1.00 96.06 71 LEU A O 1
ATOM 568 N N . ALA A 1 72 ? 0.738 -5.121 -4.281 1.00 96.31 72 ALA A N 1
ATOM 569 C CA . ALA A 1 72 ? 2.071 -4.527 -4.236 1.00 96.31 72 ALA A CA 1
ATOM 570 C C . ALA A 1 72 ? 3.168 -5.565 -4.486 1.00 96.31 72 ALA A C 1
ATOM 572 O O . ALA A 1 72 ? 4.043 -5.327 -5.314 1.00 96.31 72 ALA A O 1
ATOM 573 N N . ILE A 1 73 ? 3.091 -6.739 -3.859 1.00 96.50 73 ILE A N 1
ATOM 574 C CA . ILE A 1 73 ? 4.052 -7.827 -4.089 1.00 96.50 73 ILE A CA 1
ATOM 575 C C . ILE A 1 73 ? 3.976 -8.325 -5.540 1.00 96.50 73 ILE A C 1
ATOM 577 O O . ILE A 1 73 ? 5.006 -8.446 -6.198 1.00 96.50 73 ILE A O 1
ATOM 581 N N . LEU A 1 74 ? 2.771 -8.555 -6.071 1.00 96.44 74 LEU A N 1
ATOM 582 C CA . LEU A 1 74 ? 2.573 -8.981 -7.461 1.00 96.44 74 LEU A CA 1
ATOM 583 C C . LEU A 1 74 ? 3.125 -7.960 -8.463 1.00 96.44 74 LEU A C 1
ATOM 585 O O . LEU A 1 74 ? 3.722 -8.349 -9.465 1.00 96.44 74 LEU A O 1
ATOM 589 N N . SER A 1 75 ? 2.989 -6.663 -8.176 1.00 94.88 75 SER A N 1
ATOM 590 C CA . SER A 1 75 ? 3.515 -5.591 -9.027 1.00 94.88 75 SER A CA 1
ATOM 591 C C . SER A 1 75 ? 5.040 -5.601 -9.152 1.00 94.88 75 SER A C 1
ATOM 593 O O . SER A 1 75 ? 5.565 -5.125 -10.150 1.00 94.88 75 SER A O 1
ATOM 595 N N . LEU A 1 76 ? 5.765 -6.164 -8.180 1.00 91.44 76 LEU A N 1
ATOM 596 C CA . LEU A 1 76 ? 7.224 -6.281 -8.260 1.00 91.44 76 LEU A CA 1
ATOM 597 C C . LEU A 1 76 ? 7.669 -7.371 -9.243 1.00 91.44 76 LEU A C 1
ATOM 599 O O . LEU A 1 76 ? 8.799 -7.324 -9.720 1.00 91.44 76 LEU A O 1
ATOM 603 N N . VAL A 1 77 ? 6.795 -8.344 -9.516 1.00 92.44 77 VAL A N 1
ATOM 604 C CA . VAL A 1 77 ? 7.085 -9.508 -10.363 1.00 92.44 77 VAL A CA 1
ATOM 605 C C . VAL A 1 77 ? 6.509 -9.345 -11.771 1.00 92.44 77 VAL A C 1
ATOM 607 O O . VAL A 1 77 ? 7.127 -9.794 -12.731 1.00 92.44 77 VAL A O 1
ATOM 610 N N . LEU A 1 78 ? 5.318 -8.750 -11.893 1.00 91.12 78 LEU A N 1
ATOM 611 C CA . LEU A 1 78 ? 4.536 -8.735 -13.138 1.00 91.12 78 LEU A CA 1
ATOM 612 C C . LEU A 1 78 ? 4.593 -7.417 -13.918 1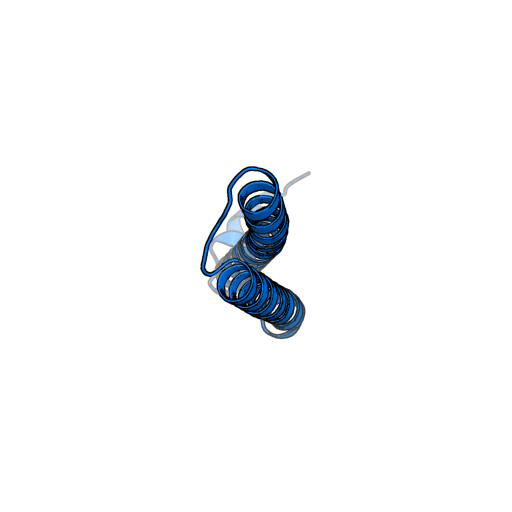.00 91.12 78 LEU A C 1
ATOM 614 O O . LEU A 1 78 ? 4.283 -7.414 -15.109 1.00 91.12 78 LEU A O 1
ATOM 618 N N . LEU A 1 79 ? 4.936 -6.313 -13.255 1.00 86.50 79 LEU A N 1
ATOM 619 C CA . LEU A 1 79 ? 5.167 -5.002 -13.874 1.00 86.50 79 LEU A CA 1
ATOM 620 C C . LEU A 1 79 ? 6.665 -4.703 -13.866 1.00 86.50 79 LEU A C 1
ATOM 622 O O . LEU A 1 79 ? 7.094 -3.708 -14.486 1.00 86.50 79 LEU A O 1
#

Solvent-accessible surface area (backbone atoms only — not comparable to full-atom values): 4272 Å² total; per-residue (Å²): 132,92,50,74,66,61,57,56,44,43,77,35,74,69,36,39,52,52,50,51,31,53,52,49,45,52,52,38,46,54,47,28,54,49,33,50,50,50,36,53,50,49,56,48,49,46,71,78,38,95,50,94,57,42,69,58,54,49,52,52,30,49,54,51,24,53,52,36,43,48,51,36,57,48,38,74,77,77,84

InterPro domains:
  IPR043716 Family of unknown function DUF5657 [PF18901] (22-79)

Mean predicted aligned error: 5.16 Å

Foldseek 3Di:
DCDPVNVVCCPDPVNVVVVVLVVVLVVLVVVLVVLVVLLVVLVVCVVVDVDPCSVVSNVVSVVSNVVSVVVSVVSVVPD

Secondary structure (DSSP, 8-state):
---HHHHHHHTSHHHHHHHHHHHHHHHHHHHHHHHHHHHHHHHHHHHHS--TTHHHHHHHHHHHHHHHHHHHHHHHHH-

Organism: NCBI:txid1619107

Sequence (79 aa):
MITFDSIINLFTVVGFTNFLGLLLKILIFLYAVFAFIVVRQVLLMNRSFTTPAALVFVILAYVHFFAALGLAILSLVLL